Protein AF-A0A8J5FBE8-F1 (afdb_monomer_lite)

Foldseek 3Di:
DVVVLVVQVVVLCVVPPPDDPVVNVVSVVCSVVPDDQPAEAEEAEDAEAPPFRDDDCVNVCLLVVQVVSVVVRHQYEYEYAPDPSGPCVQWAPKDWDPDWDWDDDDNDIWTWIWIWTAHNNHIYIYTATPPPVRDD

pLDDT: mean 86.23, std 15.14, range [31.89, 98.44]

InterPro domains:
  IPR013534 Starch synthase, catalytic domain [PF08323] (41-131)

Sequence (136 aa):
MAWKKDSRIRDAYLACESKGEHERLTTFLKLTYTSTRLGLNIIHIATEMAPVAKVGGLGDVITGLGKALQRKGHLVEIVLPKYDCIQYDLITDLKALDVVVESYFDGQLFRNKIWVGTIEGLPVYFIEPHHPAKFF

Organism: Zingiber officinale (NCBI:txid94328)

Radius of gyration: 20.14 Å; chains: 1; bounding box: 46×47×49 Å

Structure (mmCIF, N/CA/C/O backbone):
data_AF-A0A8J5FBE8-F1
#
_entry.id   AF-A0A8J5FBE8-F1
#
loop_
_atom_site.group_PDB
_atom_site.id
_atom_site.type_symbol
_atom_site.label_atom_id
_atom_site.label_alt_id
_atom_site.label_comp_id
_atom_site.labe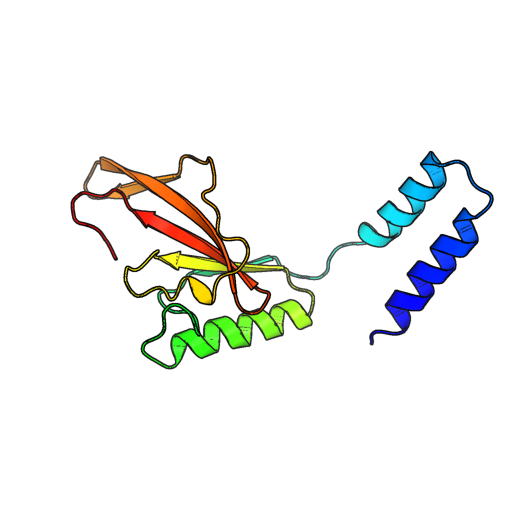l_asym_id
_atom_site.label_entity_id
_atom_site.label_seq_id
_atom_site.pdbx_PDB_ins_code
_atom_site.Cartn_x
_atom_site.Cartn_y
_atom_site.Cartn_z
_atom_site.occupancy
_atom_site.B_iso_or_equiv
_atom_site.auth_seq_id
_atom_site.auth_comp_id
_atom_site.auth_asym_id
_atom_site.auth_atom_id
_atom_site.pdbx_PDB_model_num
ATOM 1 N N . MET A 1 1 ? -13.074 -2.330 25.485 1.00 44.69 1 MET A N 1
ATOM 2 C CA . MET A 1 1 ? -12.410 -1.011 25.649 1.00 44.69 1 MET A CA 1
ATOM 3 C C . MET A 1 1 ? -12.978 0.082 24.719 1.00 44.69 1 MET A C 1
ATOM 5 O O . MET A 1 1 ? -12.280 1.046 24.441 1.00 44.69 1 MET A O 1
ATOM 9 N N . ALA A 1 2 ? -14.249 0.007 24.295 1.00 35.28 2 ALA A N 1
ATOM 10 C CA . ALA A 1 2 ? -14.917 1.082 23.540 1.00 35.28 2 ALA A CA 1
ATOM 11 C C . ALA A 1 2 ? -15.580 2.129 24.465 1.00 35.28 2 ALA A C 1
ATOM 13 O O . ALA A 1 2 ? -15.511 3.327 24.211 1.00 35.28 2 ALA A O 1
ATOM 14 N N . TRP A 1 3 ? -16.081 1.696 25.628 1.00 31.89 3 TRP A N 1
ATOM 15 C CA . TRP A 1 3 ? -16.879 2.533 26.536 1.00 31.89 3 TRP A CA 1
ATOM 16 C C . TRP A 1 3 ? -16.144 3.732 27.155 1.00 31.89 3 TRP A C 1
ATOM 18 O O . TRP A 1 3 ? -16.763 4.746 27.453 1.00 31.89 3 TRP A O 1
ATOM 28 N N . LYS A 1 4 ? -14.813 3.670 27.305 1.00 47.22 4 LYS A N 1
ATOM 29 C CA . LYS A 1 4 ? -14.014 4.813 27.794 1.00 47.22 4 LYS A CA 1
ATOM 30 C C . LYS A 1 4 ? -13.834 5.918 26.748 1.00 47.22 4 LYS A C 1
ATOM 32 O O . LYS A 1 4 ? -13.385 7.006 27.099 1.00 47.22 4 LYS A O 1
ATOM 37 N N . LYS A 1 5 ? -14.046 5.638 25.457 1.00 50.81 5 LYS A N 1
ATOM 38 C CA . LYS A 1 5 ? -13.937 6.644 24.386 1.00 50.81 5 LYS A CA 1
ATOM 39 C C . LYS A 1 5 ? -15.264 7.395 24.237 1.00 50.81 5 LYS A C 1
ATOM 41 O O . LYS A 1 5 ? -15.238 8.617 24.144 1.00 50.81 5 LYS A O 1
ATOM 46 N N . ASP A 1 6 ? -16.382 6.681 24.363 1.00 57.09 6 ASP A N 1
ATOM 47 C CA . ASP A 1 6 ? -17.731 7.255 24.288 1.00 57.09 6 ASP A CA 1
ATOM 48 C C . ASP A 1 6 ? -18.048 8.196 25.456 1.00 57.09 6 ASP A C 1
ATOM 50 O O . ASP A 1 6 ? -18.624 9.261 25.240 1.00 57.09 6 ASP A O 1
ATOM 54 N N . SER A 1 7 ? -17.605 7.875 26.680 1.00 62.66 7 SER A N 1
ATOM 55 C CA . SER A 1 7 ? -17.820 8.763 27.832 1.00 62.66 7 SER A CA 1
ATOM 56 C C . SER A 1 7 ? -17.140 10.122 27.642 1.00 62.66 7 SER A C 1
ATOM 58 O O . SER A 1 7 ? -17.757 11.152 27.863 1.00 62.66 7 SER A O 1
ATOM 60 N N . ARG A 1 8 ? -15.906 10.142 27.120 1.00 66.12 8 ARG A N 1
ATOM 61 C CA . ARG A 1 8 ? -15.134 11.377 26.896 1.00 66.12 8 ARG A CA 1
ATOM 62 C C . ARG A 1 8 ? -15.746 12.285 25.833 1.00 66.12 8 ARG A C 1
ATOM 64 O O . ARG A 1 8 ? -15.694 13.501 25.981 1.00 66.12 8 ARG A O 1
ATOM 71 N N . ILE A 1 9 ? -16.317 11.704 24.777 1.00 69.31 9 ILE A N 1
ATOM 72 C CA . ILE A 1 9 ? -17.019 12.463 23.732 1.00 69.31 9 ILE A CA 1
ATOM 73 C C . ILE A 1 9 ? -18.307 13.057 24.303 1.00 69.31 9 ILE A C 1
ATOM 75 O O . ILE A 1 9 ? -18.576 14.238 24.094 1.00 69.31 9 ILE A O 1
ATOM 79 N N . ARG A 1 10 ? -19.065 12.268 25.076 1.00 69.81 10 ARG A N 1
ATOM 80 C CA . ARG A 1 10 ? -20.278 12.738 25.752 1.00 69.81 10 ARG A CA 1
ATOM 81 C C . ARG A 1 10 ? -19.979 13.864 26.740 1.00 69.81 10 ARG A C 1
ATOM 83 O O . ARG A 1 10 ? -20.652 14.886 26.717 1.00 69.81 10 ARG A O 1
ATOM 90 N N . ASP A 1 11 ? -18.953 13.702 27.566 1.00 73.19 11 ASP A N 1
ATOM 91 C CA . ASP A 1 11 ? -18.583 14.678 28.592 1.00 73.19 11 ASP A CA 1
ATOM 92 C C . ASP A 1 11 ? -18.071 15.986 27.964 1.00 73.19 11 ASP A C 1
ATOM 94 O O . ASP A 1 11 ? -18.406 17.069 28.435 1.00 73.19 11 ASP A O 1
ATOM 98 N N . ALA A 1 12 ? -17.327 15.909 26.854 1.00 72.00 12 ALA A N 1
ATOM 99 C CA . ALA A 1 12 ? -16.920 17.087 26.088 1.00 72.00 12 ALA A CA 1
ATOM 100 C C . ALA A 1 12 ? -18.097 17.789 25.401 1.00 72.00 12 ALA A C 1
ATOM 102 O O . ALA A 1 12 ? -18.141 19.015 25.386 1.00 72.00 12 ALA A O 1
ATOM 103 N N . TYR A 1 13 ? -19.055 17.030 24.859 1.00 71.81 13 TYR A N 1
ATOM 104 C CA . TYR A 1 13 ? -20.277 17.588 24.281 1.00 71.81 13 TYR A CA 1
ATOM 105 C C . TYR A 1 13 ? -21.080 18.359 25.339 1.00 71.81 13 TYR A C 1
ATOM 107 O O . TYR A 1 13 ? -21.397 19.530 25.129 1.00 71.81 13 TYR A O 1
ATOM 115 N N . LEU A 1 14 ? -21.304 17.746 26.509 1.00 77.06 14 LEU A N 1
ATOM 116 C CA . LEU A 1 14 ? -22.003 18.365 27.641 1.00 77.06 14 LEU A CA 1
ATOM 117 C C . LEU A 1 14 ? -21.261 19.605 28.173 1.00 77.06 14 LEU A C 1
ATOM 119 O O . LEU A 1 14 ? -21.880 20.629 28.443 1.00 77.06 14 LEU A O 1
ATOM 123 N N . ALA A 1 15 ? -19.928 19.564 28.261 1.00 73.38 15 ALA A N 1
ATOM 124 C CA . ALA A 1 15 ? -19.111 20.698 28.711 1.00 73.38 15 ALA A CA 1
ATOM 125 C C . ALA A 1 15 ? -19.081 21.883 27.724 1.00 73.38 15 ALA A C 1
ATOM 127 O O . ALA A 1 15 ? -18.645 22.984 28.079 1.00 73.38 15 ALA A O 1
ATOM 128 N N . CYS A 1 16 ? -19.517 21.657 26.485 1.00 69.00 16 CYS A N 1
ATOM 129 C CA . CYS A 1 16 ? -19.518 22.634 25.407 1.00 69.00 16 CYS A CA 1
ATOM 130 C C . CYS A 1 16 ? -20.914 23.146 25.044 1.00 69.00 16 CYS A C 1
ATOM 132 O O . CYS A 1 16 ? -20.997 24.004 24.170 1.00 69.00 16 CYS A O 1
ATOM 134 N N . GLU A 1 17 ? -21.999 22.669 25.662 1.00 70.25 17 GLU A N 1
ATOM 135 C CA . GLU A 1 17 ? -23.366 23.102 25.319 1.00 70.25 17 GLU A CA 1
ATOM 136 C C . GLU A 1 17 ? -23.617 24.602 25.524 1.00 70.25 17 GLU A C 1
ATOM 138 O O . GLU A 1 17 ? -24.354 25.197 24.744 1.00 70.25 17 GLU A O 1
ATOM 143 N N . SER A 1 18 ? -22.958 25.234 26.499 1.00 68.44 18 SER A N 1
ATOM 144 C CA . SER A 1 18 ? -23.138 26.654 26.837 1.00 68.44 18 SER A CA 1
ATOM 145 C C . SER A 1 18 ? -22.009 27.579 26.359 1.00 68.44 18 SER A C 1
ATOM 147 O O . SER A 1 18 ? -21.975 28.750 26.736 1.00 68.44 18 SER A O 1
ATOM 149 N N . LYS A 1 19 ? -21.067 27.074 25.549 1.00 71.69 19 LYS A N 1
ATOM 150 C CA . LYS A 1 19 ? -19.840 27.791 25.157 1.00 71.69 19 LYS A CA 1
ATOM 151 C C . LYS A 1 19 ? -19.869 28.281 23.710 1.00 71.69 19 LYS A C 1
ATOM 153 O O . LYS A 1 19 ? -20.490 27.659 22.849 1.00 71.69 19 LYS A O 1
ATOM 158 N N . GLY A 1 20 ? -19.150 29.373 23.435 1.00 76.06 20 GLY A N 1
ATOM 159 C CA . GLY A 1 20 ? -19.001 29.930 22.085 1.00 76.06 20 GLY A CA 1
ATOM 160 C C . GLY A 1 20 ? -18.315 28.956 21.120 1.00 76.06 20 GLY A C 1
ATOM 161 O O . GLY A 1 20 ? -17.491 28.139 21.533 1.00 76.06 20 GLY A O 1
ATOM 162 N N . GLU A 1 21 ? -18.638 29.034 19.826 1.00 73.81 21 GLU A N 1
ATOM 163 C CA . GLU A 1 21 ? -18.239 28.053 18.796 1.00 73.81 21 GLU A CA 1
ATOM 164 C C . GLU A 1 21 ? -16.738 27.716 18.796 1.00 73.81 21 GLU A C 1
ATOM 166 O O . GLU A 1 21 ? -16.357 26.548 18.698 1.00 73.81 21 GLU A O 1
ATOM 171 N N . HIS A 1 22 ? -15.882 28.722 18.989 1.00 72.75 22 HIS A N 1
ATOM 172 C CA . HIS A 1 22 ? -14.429 28.553 19.029 1.00 72.75 22 HIS A CA 1
ATOM 173 C C . HIS A 1 22 ? -13.952 27.675 20.205 1.00 72.75 22 HIS A C 1
ATOM 175 O O . HIS A 1 22 ? -13.045 26.850 20.057 1.00 72.75 22 HIS A O 1
ATOM 181 N N . GLU A 1 23 ? -14.594 27.778 21.371 1.00 71.69 23 GLU A N 1
ATOM 182 C CA . GLU A 1 23 ? -14.289 26.940 22.537 1.00 71.69 23 GLU A CA 1
ATOM 183 C C . GLU A 1 23 ? -14.810 25.510 22.373 1.00 71.69 23 GLU A C 1
ATOM 185 O O . GLU A 1 23 ? -14.156 24.562 22.826 1.00 71.69 23 GLU A O 1
ATOM 190 N N . ARG A 1 24 ? -15.950 25.337 21.684 1.00 74.12 24 ARG A N 1
ATOM 191 C CA . ARG A 1 24 ? -16.478 24.010 21.328 1.00 74.12 24 ARG A CA 1
ATOM 192 C C . ARG A 1 24 ? -15.476 23.285 20.434 1.00 74.12 24 ARG A C 1
ATOM 194 O O . ARG A 1 24 ? -15.013 22.199 20.784 1.00 74.12 24 ARG A O 1
ATOM 201 N N . LEU A 1 25 ? -15.048 23.930 19.345 1.00 69.62 25 LEU A N 1
ATOM 202 C CA . LEU A 1 25 ? -14.053 23.382 18.418 1.00 69.62 25 LEU A CA 1
ATOM 203 C C . LEU A 1 25 ? -12.731 23.063 19.117 1.00 69.62 25 LEU A C 1
ATOM 205 O O . LEU A 1 25 ? -12.194 21.974 18.938 1.00 69.62 25 LEU A O 1
ATOM 209 N N . THR A 1 26 ? -12.238 23.956 19.974 1.00 70.31 26 THR A N 1
ATOM 210 C CA . THR A 1 26 ? -10.983 23.730 20.703 1.00 70.31 26 THR A CA 1
ATOM 211 C C . THR A 1 26 ? -11.072 22.518 21.637 1.00 70.31 26 THR A C 1
ATOM 213 O O . THR A 1 26 ? -10.113 21.758 21.760 1.00 70.31 26 THR A O 1
ATOM 216 N N . THR A 1 27 ? -12.220 22.293 22.279 1.00 73.75 27 THR A N 1
ATOM 217 C CA . THR A 1 27 ? -12.450 21.145 23.177 1.00 73.75 27 THR A CA 1
ATOM 218 C C . THR A 1 27 ? -12.496 19.820 22.416 1.00 73.75 27 THR A C 1
ATOM 220 O O . THR A 1 27 ? -11.824 18.861 22.802 1.00 73.75 27 THR A O 1
ATOM 223 N N . PHE A 1 28 ? -13.220 19.769 21.296 1.00 73.06 28 PHE A N 1
ATOM 224 C CA . PHE A 1 28 ? -13.259 18.583 20.438 1.00 73.06 28 PHE A CA 1
ATOM 225 C C . PHE A 1 28 ? -11.905 18.310 19.779 1.00 73.06 28 PHE A C 1
ATOM 227 O O . PHE A 1 28 ? -11.450 17.166 19.758 1.00 73.06 28 PHE A O 1
ATOM 234 N N . LEU A 1 29 ? -11.201 19.352 19.332 1.00 69.00 29 LEU A N 1
ATOM 235 C CA . LEU A 1 29 ? -9.836 19.217 18.836 1.00 69.00 29 LEU A CA 1
ATOM 236 C C . LEU A 1 29 ? -8.928 18.655 19.924 1.00 69.00 29 LEU A C 1
ATOM 238 O O . LEU A 1 29 ? -8.241 17.673 19.669 1.00 69.00 29 LEU A O 1
ATOM 242 N N . LYS A 1 30 ? -9.000 19.160 21.161 1.00 70.69 30 LYS A N 1
ATOM 243 C CA . LYS A 1 30 ? -8.263 18.595 22.298 1.00 70.69 30 LYS A CA 1
ATOM 244 C C . LYS A 1 30 ? -8.595 17.129 22.551 1.00 70.69 30 LYS A C 1
ATOM 246 O O . LYS A 1 30 ? -7.667 16.415 22.889 1.00 70.69 30 LYS A O 1
ATOM 251 N N . LEU A 1 31 ? -9.821 16.638 22.347 1.00 69.00 31 LEU A N 1
ATOM 252 C CA . LEU A 1 31 ? -10.120 15.194 22.424 1.00 69.00 31 LEU A CA 1
ATOM 253 C C . LEU A 1 31 ? -9.410 14.371 21.342 1.00 69.00 31 LEU A C 1
ATOM 255 O O . LEU A 1 31 ? -9.023 13.230 21.587 1.00 69.00 31 LEU A O 1
ATOM 259 N N . THR A 1 32 ? -9.243 14.938 20.147 1.00 64.38 32 THR A N 1
ATOM 260 C CA . THR A 1 32 ? -8.489 14.299 19.056 1.00 64.38 32 THR A CA 1
ATOM 261 C C . THR A 1 32 ? -6.970 14.461 19.205 1.00 64.38 32 THR A C 1
ATOM 263 O O . THR A 1 32 ? -6.219 13.622 18.710 1.00 64.38 32 THR A O 1
ATOM 266 N N . TYR A 1 33 ? -6.525 15.498 19.928 1.00 58.19 33 TYR A N 1
ATOM 267 C CA . TYR A 1 33 ? -5.124 15.893 20.120 1.00 58.19 33 TYR A CA 1
ATOM 268 C C . TYR A 1 33 ? -4.537 15.551 21.500 1.00 58.19 33 TYR A C 1
ATOM 270 O O . TYR A 1 33 ? -3.345 15.780 21.713 1.00 58.19 33 TYR A O 1
ATOM 278 N N . THR A 1 34 ? -5.315 15.042 22.467 1.00 52.25 34 THR A N 1
ATOM 279 C CA . THR A 1 34 ? -4.797 14.831 23.828 1.00 52.25 34 THR A CA 1
ATOM 280 C C . THR A 1 34 ? -3.790 13.688 23.862 1.00 52.25 34 THR A C 1
ATOM 282 O O . THR A 1 34 ? -4.155 12.517 23.810 1.00 52.25 34 THR A O 1
ATOM 285 N N . SER A 1 35 ? -2.539 14.107 24.075 1.00 53.00 35 SER A N 1
ATOM 286 C CA . SER A 1 35 ? -1.418 13.391 24.685 1.00 53.00 35 SER A CA 1
ATOM 287 C C . SER A 1 35 ? -0.820 12.259 23.847 1.00 53.00 35 SER A C 1
ATOM 289 O O . SER A 1 35 ? -1.413 11.198 23.699 1.00 53.00 35 SER A O 1
ATOM 291 N N . THR A 1 36 ? 0.373 12.534 23.297 1.00 55.09 36 THR A N 1
ATOM 292 C CA . THR A 1 36 ? 1.384 11.582 22.796 1.00 55.09 36 THR A CA 1
ATOM 293 C C . THR A 1 36 ? 0.819 10.233 22.356 1.00 55.09 36 THR A C 1
ATOM 295 O O . THR A 1 36 ? 0.632 9.331 23.175 1.00 55.09 36 THR A O 1
ATOM 298 N N . ARG A 1 37 ? 0.578 10.062 21.050 1.00 56.81 37 ARG A N 1
ATOM 299 C CA . ARG A 1 37 ? 0.316 8.731 20.496 1.00 56.81 37 ARG A CA 1
ATOM 300 C C . ARG A 1 37 ? 1.506 7.834 20.868 1.00 56.81 37 ARG A C 1
ATOM 302 O O . ARG A 1 37 ? 2.553 7.927 20.249 1.00 56.81 37 ARG A O 1
ATOM 309 N N . LEU A 1 38 ? 1.341 6.950 21.854 1.00 67.69 38 LEU A N 1
ATOM 310 C CA . LEU A 1 38 ? 2.305 5.887 22.195 1.00 67.69 38 LEU A CA 1
ATOM 311 C C . LEU A 1 38 ? 2.415 4.826 21.077 1.00 67.69 38 LEU A C 1
ATOM 313 O O . LEU A 1 38 ? 3.075 3.802 21.238 1.00 67.69 38 LEU A O 1
ATOM 317 N N . GLY A 1 39 ? 1.734 5.044 19.950 1.00 77.12 39 GLY A N 1
ATOM 318 C CA . GLY A 1 39 ? 1.795 4.210 18.768 1.00 77.12 39 GLY A CA 1
ATOM 319 C C . GLY A 1 39 ? 2.942 4.630 17.855 1.00 77.12 39 GLY A C 1
ATOM 320 O O . GLY A 1 39 ? 2.990 5.767 17.397 1.00 77.12 39 GLY A O 1
ATOM 321 N N . LEU A 1 40 ? 3.830 3.682 17.562 1.00 93.94 40 LEU A N 1
ATOM 322 C CA . LEU A 1 40 ? 4.802 3.776 16.472 1.00 93.94 40 LEU A CA 1
ATOM 323 C C . LEU A 1 40 ? 4.130 4.074 15.119 1.00 93.94 40 LEU A C 1
ATOM 325 O O . LEU A 1 40 ? 2.983 3.675 14.896 1.00 93.94 40 LEU A O 1
ATOM 329 N N . ASN A 1 41 ? 4.884 4.722 14.226 1.00 95.06 41 ASN A N 1
ATOM 330 C CA . ASN A 1 41 ? 4.598 4.727 12.794 1.00 95.06 41 ASN A CA 1
ATOM 331 C C . ASN A 1 41 ? 5.366 3.576 12.132 1.00 95.06 41 ASN A C 1
ATOM 333 O O . ASN A 1 41 ? 6.588 3.503 12.265 1.00 95.06 41 ASN A O 1
ATOM 337 N N . ILE A 1 42 ? 4.650 2.664 11.482 1.00 96.88 42 ILE A N 1
ATOM 338 C CA . ILE A 1 42 ? 5.186 1.421 10.928 1.00 96.88 42 ILE A CA 1
ATOM 339 C C . ILE A 1 42 ? 4.837 1.367 9.445 1.00 96.88 42 ILE A C 1
ATOM 341 O O . ILE A 1 42 ? 3.664 1.353 9.082 1.00 96.88 42 ILE A O 1
ATOM 345 N N . ILE A 1 43 ? 5.859 1.284 8.597 1.00 98.06 43 ILE A N 1
ATOM 346 C CA . ILE A 1 43 ? 5.689 1.155 7.150 1.00 98.06 43 ILE A CA 1
ATOM 347 C C . ILE A 1 43 ? 6.142 -0.240 6.735 1.00 98.06 43 ILE A C 1
ATOM 349 O O . ILE A 1 43 ? 7.307 -0.602 6.902 1.00 98.06 43 ILE A O 1
ATOM 353 N N . HIS A 1 44 ? 5.218 -1.028 6.196 1.00 98.06 44 HIS A N 1
ATOM 354 C CA . HIS A 1 44 ? 5.529 -2.307 5.573 1.00 98.06 44 HIS A CA 1
ATOM 355 C C . HIS A 1 44 ? 5.782 -2.098 4.084 1.00 98.06 44 HIS A C 1
ATOM 357 O O . HIS A 1 44 ? 4.895 -1.661 3.363 1.00 98.06 44 HIS A O 1
ATOM 363 N N . ILE A 1 45 ? 6.974 -2.447 3.613 1.00 97.88 45 ILE A N 1
ATOM 364 C CA . ILE A 1 45 ? 7.280 -2.512 2.183 1.00 97.88 45 ILE A CA 1
ATOM 365 C C . ILE A 1 45 ? 7.285 -3.989 1.808 1.00 97.88 45 ILE A C 1
ATOM 367 O O . ILE A 1 45 ? 8.039 -4.765 2.396 1.00 97.88 45 ILE A O 1
ATOM 371 N N . ALA A 1 46 ? 6.413 -4.388 0.888 1.00 97.00 46 ALA A N 1
ATOM 372 C CA . ALA A 1 46 ? 6.211 -5.793 0.557 1.00 97.00 46 ALA A CA 1
ATOM 373 C C . ALA A 1 46 ? 5.956 -5.999 -0.937 1.00 97.00 46 ALA A C 1
ATOM 375 O O . ALA A 1 46 ? 5.644 -5.069 -1.675 1.00 97.00 46 ALA A O 1
ATOM 376 N N . THR A 1 47 ? 6.078 -7.248 -1.377 1.00 95.62 47 THR A N 1
ATOM 377 C CA . THR A 1 47 ? 5.743 -7.673 -2.741 1.00 95.62 47 THR A CA 1
ATOM 378 C C . THR A 1 47 ? 4.340 -8.265 -2.846 1.00 95.62 47 THR A C 1
ATOM 380 O O . THR A 1 47 ? 3.868 -8.465 -3.956 1.00 95.62 47 THR A O 1
ATOM 383 N N . GLU A 1 48 ? 3.673 -8.553 -1.725 1.00 96.19 48 GLU A N 1
ATOM 384 C CA . GLU A 1 48 ? 2.343 -9.166 -1.684 1.00 96.19 48 GLU A CA 1
ATOM 385 C C . GLU A 1 48 ? 1.486 -8.559 -0.568 1.00 96.19 48 GLU A C 1
ATOM 387 O O . GLU A 1 48 ? 1.981 -8.240 0.514 1.00 96.19 48 GLU A O 1
ATOM 392 N N . MET A 1 49 ? 0.178 -8.478 -0.804 1.00 97.12 49 MET A N 1
ATOM 393 C CA . MET A 1 49 ? -0.842 -8.150 0.187 1.00 97.12 49 MET A CA 1
ATOM 394 C C . MET A 1 49 ? -2.168 -8.814 -0.180 1.00 97.12 49 MET A C 1
ATOM 396 O O . MET A 1 49 ? -2.662 -8.678 -1.299 1.00 97.12 49 MET A O 1
ATOM 400 N N . ALA A 1 50 ? -2.782 -9.501 0.780 1.00 96.88 50 ALA A N 1
ATOM 401 C CA . ALA A 1 50 ? -4.109 -10.069 0.597 1.00 96.88 50 ALA A CA 1
ATOM 402 C C . ALA A 1 50 ? -5.203 -8.999 0.802 1.00 96.88 50 ALA A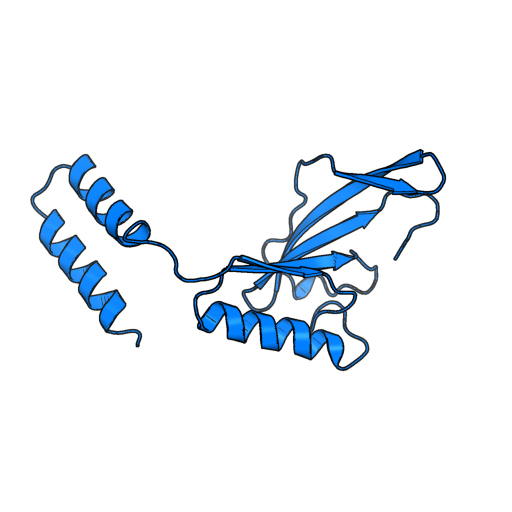 C 1
ATOM 404 O O . ALA A 1 50 ? -5.085 -8.183 1.719 1.00 96.88 50 ALA A O 1
ATOM 405 N N . PRO A 1 51 ? -6.297 -9.018 0.027 1.00 95.00 51 PRO A N 1
ATOM 406 C CA . PRO A 1 51 ? -6.578 -9.945 -1.074 1.00 95.00 51 PRO A CA 1
ATOM 407 C C . PRO A 1 51 ? -6.044 -9.480 -2.444 1.00 95.00 51 PRO A C 1
ATOM 409 O O . PRO A 1 51 ? -6.146 -10.226 -3.412 1.00 95.00 51 PRO A O 1
ATOM 412 N N . VAL A 1 52 ? -5.499 -8.264 -2.543 1.00 95.50 52 VAL A N 1
ATOM 413 C CA . VAL A 1 52 ? -5.327 -7.561 -3.826 1.00 95.50 52 VAL A CA 1
ATOM 414 C C . VAL A 1 52 ? -4.208 -8.082 -4.723 1.00 95.50 52 VAL A C 1
ATOM 416 O O . VAL A 1 52 ? -4.368 -8.056 -5.936 1.00 95.50 52 VAL A O 1
ATOM 419 N N . ALA A 1 53 ? -3.093 -8.534 -4.152 1.00 93.75 53 ALA A N 1
ATOM 420 C CA . ALA A 1 53 ? -1.900 -8.982 -4.865 1.00 93.75 53 ALA A CA 1
ATOM 421 C C . ALA A 1 53 ? -1.248 -10.095 -4.042 1.00 93.75 53 ALA A C 1
ATOM 423 O O . ALA A 1 53 ? -0.413 -9.846 -3.173 1.00 93.75 53 ALA A O 1
ATOM 424 N N . LYS A 1 54 ? -1.705 -11.329 -4.251 1.00 91.75 54 LYS A N 1
ATOM 425 C CA . LYS A 1 54 ? -1.374 -12.475 -3.402 1.00 91.75 54 LYS A CA 1
ATOM 426 C C . LYS A 1 54 ? -1.040 -13.692 -4.251 1.00 91.75 54 LYS A C 1
ATOM 428 O O . LYS A 1 54 ? -1.830 -14.078 -5.108 1.00 91.75 54 LYS A O 1
ATOM 433 N N . VAL A 1 55 ? 0.078 -14.337 -3.932 1.00 90.75 55 VAL A N 1
ATOM 434 C CA . VAL A 1 55 ? 0.483 -15.629 -4.505 1.00 90.75 55 VAL A CA 1
ATOM 435 C C . VAL A 1 55 ? 0.643 -16.677 -3.403 1.00 90.75 55 VAL A C 1
ATOM 437 O O . VAL A 1 55 ? 0.242 -17.825 -3.579 1.00 90.75 55 VAL A O 1
ATOM 440 N N . GLY A 1 56 ? 1.172 -16.284 -2.241 1.00 90.38 56 GLY A N 1
ATOM 441 C CA . GLY A 1 56 ? 1.440 -17.179 -1.117 1.00 90.38 56 GLY A CA 1
ATOM 442 C C . GLY A 1 56 ? 1.015 -16.605 0.233 1.00 90.38 56 GLY A C 1
ATOM 443 O O . GLY A 1 56 ? 0.164 -15.721 0.333 1.00 90.38 56 GLY A O 1
ATOM 444 N N . GLY A 1 57 ? 1.600 -17.130 1.312 1.00 95.88 57 GLY A N 1
ATOM 445 C CA . GLY A 1 57 ? 1.252 -16.742 2.685 1.00 95.88 57 GLY A CA 1
ATOM 446 C C . GLY A 1 57 ? 1.679 -15.322 3.077 1.00 95.88 57 GLY A C 1
ATOM 447 O O . GLY A 1 57 ? 1.111 -14.762 4.012 1.00 95.88 57 GLY A O 1
ATOM 448 N N . LEU A 1 58 ? 2.631 -14.711 2.357 1.00 96.50 58 LEU A N 1
ATOM 449 C CA . LEU A 1 58 ? 3.138 -13.371 2.672 1.00 96.50 58 LEU A CA 1
ATOM 450 C C . LEU A 1 58 ? 2.015 -12.328 2.678 1.00 96.50 58 LEU A C 1
ATOM 452 O O . LEU A 1 58 ? 1.913 -11.549 3.625 1.00 96.50 58 LEU A O 1
ATOM 456 N N . GLY A 1 59 ? 1.131 -12.361 1.677 1.00 96.50 59 GLY A N 1
ATOM 457 C CA . GLY A 1 59 ? 0.020 -11.416 1.597 1.00 96.50 59 GLY A CA 1
ATOM 458 C C . GLY A 1 59 ? -0.918 -11.468 2.810 1.00 96.50 59 GLY A C 1
ATOM 459 O O . GLY A 1 59 ? -1.390 -10.422 3.254 1.00 96.50 59 GLY A O 1
ATOM 460 N N . ASP A 1 60 ? -1.144 -12.653 3.391 1.00 97.75 60 ASP A N 1
ATOM 461 C CA . ASP A 1 60 ? -1.975 -12.787 4.600 1.00 97.75 60 ASP A CA 1
ATOM 462 C C . ASP A 1 60 ? -1.261 -12.227 5.826 1.00 97.75 60 ASP A C 1
ATOM 464 O O . ASP A 1 60 ? -1.893 -11.617 6.689 1.00 97.75 60 ASP A O 1
ATOM 468 N N . VAL A 1 61 ? 0.060 -12.417 5.901 1.00 97.75 61 VAL A N 1
ATOM 469 C CA . VAL A 1 61 ? 0.883 -11.894 6.994 1.00 97.75 61 VAL A CA 1
ATOM 470 C C . VAL A 1 61 ? 0.864 -10.371 6.987 1.00 97.75 61 VAL A C 1
ATOM 472 O O . VAL A 1 61 ? 0.615 -9.787 8.037 1.00 97.75 61 VAL A O 1
ATOM 475 N N . ILE A 1 62 ? 1.063 -9.725 5.833 1.00 98.12 62 ILE A N 1
ATOM 476 C CA . ILE A 1 62 ? 1.059 -8.257 5.726 1.00 98.12 62 ILE A CA 1
ATOM 477 C C . ILE A 1 62 ? -0.281 -7.679 6.191 1.00 98.12 62 ILE A C 1
ATOM 479 O O . ILE A 1 62 ? -0.318 -6.817 7.073 1.00 98.12 62 ILE A O 1
ATOM 483 N N . THR A 1 63 ? -1.389 -8.209 5.677 1.00 97.69 63 THR A N 1
ATOM 484 C CA . THR A 1 63 ? -2.730 -7.740 6.043 1.00 97.69 63 THR A CA 1
ATOM 485 C C . THR A 1 63 ? -3.061 -8.054 7.505 1.00 97.69 63 THR A C 1
ATOM 487 O O . THR A 1 63 ? -3.539 -7.193 8.249 1.00 97.69 63 THR A O 1
ATOM 490 N N . GLY A 1 64 ? -2.779 -9.275 7.964 1.00 98.06 64 GLY A N 1
ATOM 491 C CA . GLY A 1 64 ? -3.066 -9.718 9.327 1.00 98.06 64 GLY A CA 1
ATOM 492 C C . GLY A 1 64 ? -2.262 -8.961 10.385 1.00 98.06 64 GLY A C 1
ATOM 493 O O . GLY A 1 64 ? -2.835 -8.471 11.366 1.00 98.06 64 GLY A O 1
ATOM 494 N N . LEU A 1 65 ? -0.950 -8.827 10.171 1.00 98.06 65 LEU A N 1
ATOM 495 C CA . LEU A 1 65 ? -0.046 -8.092 11.053 1.00 98.06 65 LEU A CA 1
ATOM 496 C C . LEU A 1 65 ? -0.393 -6.605 11.072 1.00 98.06 65 LEU A C 1
ATOM 498 O O . LEU A 1 65 ? -0.518 -6.034 12.157 1.00 98.06 65 LEU A O 1
ATOM 502 N N . GLY A 1 66 ? -0.633 -5.997 9.906 1.00 97.69 66 GLY A N 1
ATOM 503 C CA . GLY A 1 66 ? -0.995 -4.586 9.819 1.00 97.69 66 GLY A CA 1
ATOM 504 C C . GLY A 1 66 ? -2.265 -4.273 10.609 1.00 97.69 66 GLY A C 1
ATOM 505 O O . GLY A 1 66 ? -2.269 -3.385 11.465 1.00 97.69 66 GLY A O 1
ATOM 506 N N . LYS A 1 67 ? -3.317 -5.087 10.445 1.00 97.75 67 LYS A N 1
ATOM 507 C CA . LYS A 1 67 ? -4.558 -4.954 11.230 1.00 97.75 67 LYS A CA 1
ATOM 508 C C . LYS A 1 67 ? -4.312 -5.156 12.727 1.00 97.75 67 LYS A C 1
ATOM 510 O O . LYS A 1 67 ? -4.915 -4.472 13.554 1.00 97.75 67 LYS A O 1
ATOM 515 N N . ALA A 1 68 ? -3.450 -6.099 13.112 1.00 97.88 68 ALA A N 1
ATOM 516 C CA . ALA A 1 68 ? -3.128 -6.343 14.518 1.00 97.88 68 ALA A CA 1
ATOM 517 C C . ALA A 1 68 ? -2.394 -5.157 15.166 1.00 97.88 68 ALA A C 1
ATOM 519 O O . ALA A 1 68 ? -2.722 -4.782 16.295 1.00 97.88 68 ALA A O 1
ATOM 520 N N . LEU A 1 69 ? -1.450 -4.544 14.451 1.00 96.31 69 LEU A N 1
ATOM 521 C CA . LEU A 1 69 ? -0.712 -3.362 14.892 1.00 96.31 69 LEU A CA 1
ATOM 522 C C . LEU A 1 69 ? -1.619 -2.124 14.966 1.00 96.31 69 LEU A C 1
ATOM 524 O O . LEU A 1 69 ? -1.605 -1.415 15.975 1.00 96.31 69 LEU A O 1
ATOM 528 N N . GLN A 1 70 ? -2.490 -1.918 13.977 1.00 93.94 70 GLN A N 1
ATOM 529 C CA . GLN A 1 70 ? -3.476 -0.835 13.994 1.00 93.94 70 GLN A CA 1
ATOM 530 C C . GLN A 1 70 ? -4.430 -0.961 15.196 1.00 93.94 70 GLN A C 1
ATOM 532 O O . GLN A 1 70 ? -4.672 0.012 15.910 1.00 93.94 70 GLN A O 1
ATOM 537 N N . ARG A 1 71 ? -4.900 -2.181 15.511 1.00 93.06 71 ARG A N 1
ATOM 538 C CA . ARG A 1 71 ? -5.709 -2.453 16.720 1.00 93.06 71 ARG A CA 1
ATOM 539 C C . ARG A 1 71 ? -4.968 -2.169 18.029 1.00 93.06 71 ARG A C 1
ATOM 541 O O . ARG A 1 71 ? -5.613 -1.850 19.025 1.00 93.06 71 ARG A O 1
ATOM 548 N N . LYS A 1 72 ? -3.636 -2.274 18.040 1.00 92.94 72 LYS A N 1
ATOM 549 C CA . LYS A 1 72 ? -2.784 -1.888 19.178 1.00 92.94 72 LYS A CA 1
ATOM 550 C C . LYS A 1 72 ? -2.538 -0.375 19.263 1.00 92.94 72 LYS A C 1
ATOM 552 O O . LYS A 1 72 ? -1.928 0.075 20.227 1.00 92.94 72 LYS A O 1
ATOM 557 N N . GLY A 1 73 ? -3.055 0.409 18.315 1.00 89.06 73 GLY A N 1
ATOM 558 C CA . GLY A 1 73 ? -2.957 1.869 18.299 1.00 89.06 73 GLY A CA 1
ATOM 559 C C . GLY A 1 73 ? -1.763 2.416 17.518 1.00 89.06 73 GLY A C 1
ATOM 560 O O . GLY A 1 73 ? -1.471 3.605 17.636 1.00 89.06 73 GLY A O 1
ATOM 561 N N . HIS A 1 74 ? -1.075 1.579 16.736 1.00 93.00 74 HIS A N 1
ATOM 562 C CA . HIS A 1 74 ? -0.004 2.014 15.838 1.00 93.00 74 HIS A CA 1
ATOM 563 C C . HIS A 1 74 ? -0.573 2.616 14.551 1.00 93.00 74 HIS A C 1
ATOM 565 O O . HIS A 1 74 ? -1.640 2.209 14.084 1.00 93.00 74 HIS A O 1
ATOM 571 N N . LEU A 1 75 ? 0.153 3.572 13.971 1.00 93.12 75 LEU A N 1
ATOM 572 C CA . LEU A 1 75 ? -0.075 3.976 12.588 1.00 93.12 75 LEU A CA 1
ATOM 573 C C . LEU A 1 75 ? 0.649 2.966 11.700 1.00 93.12 75 LEU A C 1
ATOM 575 O O . LEU A 1 75 ? 1.833 2.713 11.910 1.00 93.12 75 LEU A O 1
ATOM 579 N N . VAL A 1 76 ? -0.079 2.358 10.769 1.00 96.69 76 VAL A N 1
ATOM 580 C CA . VAL A 1 76 ? 0.468 1.341 9.874 1.00 96.69 76 VAL A CA 1
ATOM 581 C C . VAL A 1 76 ? 0.131 1.717 8.449 1.00 96.69 76 VAL A C 1
ATOM 583 O O . VAL A 1 76 ? -1.038 1.939 8.141 1.00 96.69 76 VAL A O 1
ATOM 586 N N . GLU A 1 77 ? 1.15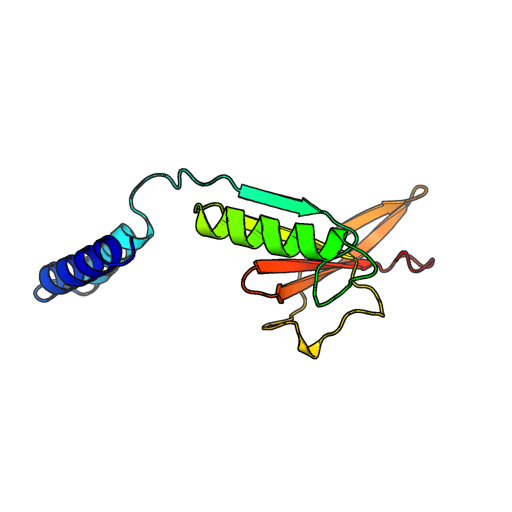0 1.753 7.606 1.00 97.69 77 GLU A N 1
ATOM 587 C CA . GLU A 1 77 ? 1.051 2.018 6.177 1.00 97.69 77 GLU A CA 1
ATOM 588 C C . GLU A 1 77 ? 1.747 0.896 5.408 1.00 97.69 77 GLU A C 1
ATOM 590 O O . GLU A 1 77 ? 2.676 0.259 5.911 1.00 97.69 77 GLU A O 1
ATOM 595 N N . ILE A 1 78 ? 1.278 0.624 4.194 1.00 98.44 78 ILE A N 1
ATOM 596 C CA . ILE A 1 78 ? 1.830 -0.433 3.348 1.00 98.44 78 ILE A CA 1
ATOM 597 C C . ILE A 1 78 ? 2.249 0.174 2.014 1.00 98.44 78 ILE A C 1
ATOM 599 O O . ILE A 1 78 ? 1.519 0.978 1.447 1.00 98.44 78 ILE A O 1
ATOM 603 N N . VAL A 1 79 ? 3.409 -0.223 1.503 1.00 98.12 79 VAL A N 1
ATOM 604 C CA . VAL A 1 79 ? 3.894 0.120 0.167 1.00 98.12 79 VAL A CA 1
ATOM 605 C C . VAL A 1 79 ? 3.993 -1.160 -0.652 1.00 98.12 79 VAL A C 1
ATOM 607 O O . VAL A 1 79 ? 4.659 -2.113 -0.241 1.00 98.12 79 VAL A O 1
ATOM 610 N N . LEU A 1 80 ? 3.339 -1.163 -1.810 1.00 97.25 80 LEU A N 1
ATOM 611 C CA . LEU A 1 80 ? 3.332 -2.260 -2.772 1.00 97.25 80 LEU A CA 1
ATOM 612 C C . LEU A 1 80 ? 3.710 -1.759 -4.167 1.00 97.25 80 LEU A C 1
ATOM 614 O O . LEU A 1 80 ? 3.434 -0.610 -4.514 1.00 97.25 80 LEU A O 1
ATOM 618 N N . PRO A 1 81 ? 4.267 -2.619 -5.022 1.00 96.69 81 PRO A N 1
ATOM 619 C CA . PRO A 1 81 ? 4.243 -2.385 -6.456 1.00 96.69 81 PRO A CA 1
ATOM 620 C C . PRO A 1 81 ? 2.815 -2.397 -7.008 1.00 96.69 81 PRO A C 1
ATOM 622 O O . PRO A 1 81 ? 1.966 -3.167 -6.550 1.00 96.69 81 PRO A O 1
ATOM 625 N N . LYS A 1 82 ? 2.544 -1.564 -8.016 1.00 95.25 82 LYS A N 1
ATOM 626 C CA . LYS A 1 82 ? 1.268 -1.570 -8.737 1.00 95.25 82 LYS A CA 1
ATOM 627 C C . LYS A 1 82 ? 1.265 -2.637 -9.839 1.00 95.25 82 LYS A C 1
ATOM 629 O O . LYS A 1 82 ? 1.315 -2.298 -11.016 1.00 95.25 82 LYS A O 1
ATOM 634 N N . TYR A 1 83 ? 1.223 -3.910 -9.453 1.00 93.75 83 TYR A N 1
ATOM 635 C CA . TYR A 1 83 ? 1.183 -5.018 -10.411 1.00 93.75 83 TYR A CA 1
ATOM 636 C C . TYR A 1 83 ? -0.076 -5.003 -11.285 1.00 93.75 83 TYR A C 1
ATOM 638 O O . TYR A 1 83 ? -1.156 -4.598 -10.848 1.00 93.75 83 TYR A O 1
ATOM 646 N N . ASP A 1 84 ? 0.041 -5.579 -12.480 1.00 90.19 84 ASP A N 1
ATOM 647 C CA . ASP A 1 84 ? -1.089 -5.792 -13.391 1.00 90.19 84 ASP A CA 1
ATOM 648 C C . ASP A 1 84 ? -2.149 -6.751 -12.819 1.00 90.19 84 ASP A C 1
ATOM 650 O O . ASP A 1 84 ? -3.317 -6.683 -13.192 1.00 90.19 84 ASP A O 1
ATOM 654 N N . CYS A 1 85 ? -1.768 -7.625 -11.880 1.00 90.38 85 CYS A N 1
ATOM 655 C CA . CYS A 1 85 ? -2.669 -8.592 -11.246 1.00 90.38 85 CYS A CA 1
ATOM 656 C C . CYS A 1 85 ? -3.501 -8.022 -10.084 1.00 90.38 85 CYS A C 1
ATOM 658 O O . CYS A 1 85 ? -4.245 -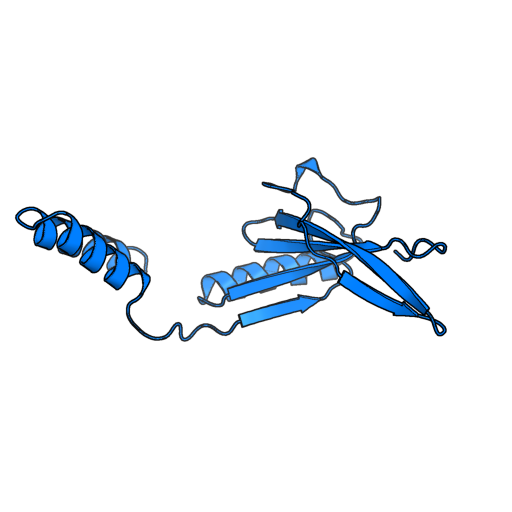8.775 -9.450 1.00 90.38 85 CYS A O 1
ATOM 660 N N . ILE A 1 86 ? -3.376 -6.724 -9.780 1.00 94.06 86 ILE A N 1
ATOM 661 C CA . ILE A 1 86 ? -4.118 -6.095 -8.687 1.00 94.06 86 ILE A CA 1
ATOM 662 C C . ILE A 1 86 ? -5.627 -6.184 -8.930 1.00 94.06 86 ILE A C 1
ATOM 664 O O . ILE A 1 86 ? -6.150 -5.746 -9.953 1.00 94.06 86 ILE A O 1
ATOM 668 N N . GLN A 1 87 ? -6.344 -6.689 -7.928 1.00 93.56 87 GLN A N 1
ATOM 669 C CA . GLN A 1 87 ? -7.806 -6.700 -7.911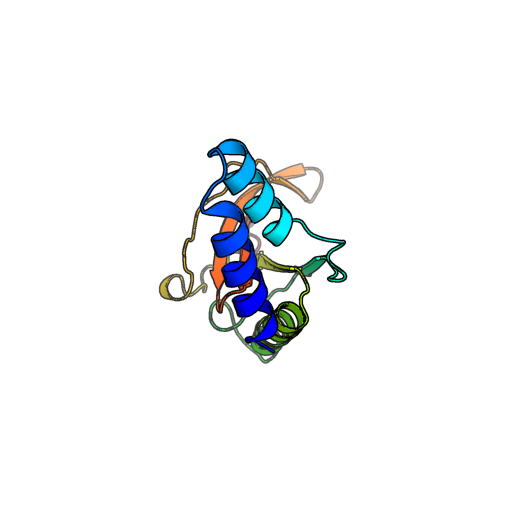 1.00 93.56 87 GLN A CA 1
ATOM 670 C C . GLN A 1 87 ? -8.344 -5.341 -7.440 1.00 93.56 87 GLN A C 1
ATOM 672 O O . GLN A 1 87 ? -8.561 -5.123 -6.247 1.00 93.56 87 GLN A O 1
ATOM 677 N N . TYR A 1 88 ? -8.543 -4.418 -8.383 1.00 94.19 88 TYR A N 1
ATOM 678 C CA . TYR A 1 88 ? -8.949 -3.033 -8.108 1.00 94.19 88 TYR A CA 1
ATOM 679 C C . TYR A 1 88 ? -10.289 -2.898 -7.374 1.00 94.19 88 TYR A C 1
ATOM 681 O O . TYR A 1 88 ? -10.429 -1.999 -6.551 1.00 94.19 88 TYR A O 1
ATOM 689 N N . ASP A 1 89 ? -11.233 -3.816 -7.597 1.00 96.19 89 ASP A N 1
ATOM 690 C CA . ASP A 1 89 ? -12.553 -3.807 -6.942 1.00 96.19 89 ASP A CA 1
ATOM 691 C C . ASP A 1 89 ? -12.474 -3.983 -5.415 1.00 96.19 89 ASP A C 1
ATOM 693 O O . ASP A 1 89 ? -13.423 -3.684 -4.691 1.00 96.19 89 ASP A O 1
ATOM 697 N N . LEU A 1 90 ? -11.334 -4.464 -4.913 1.00 96.19 90 LEU A N 1
ATOM 698 C CA . LEU A 1 90 ? -11.073 -4.679 -3.489 1.00 96.19 90 LEU A CA 1
ATOM 699 C C . LEU A 1 90 ? -10.329 -3.499 -2.840 1.00 96.19 90 LEU A C 1
ATOM 701 O O . LEU A 1 90 ? -9.967 -3.574 -1.664 1.00 96.19 90 LEU A O 1
ATOM 705 N N . ILE A 1 91 ? -10.088 -2.421 -3.592 1.00 97.44 91 ILE A N 1
ATOM 706 C CA . ILE A 1 91 ? -9.427 -1.203 -3.121 1.00 97.44 91 ILE A CA 1
ATOM 707 C C . ILE A 1 91 ? -10.458 -0.082 -3.038 1.00 97.44 91 ILE A C 1
ATOM 709 O O . ILE A 1 91 ? -11.068 0.293 -4.037 1.00 97.44 91 ILE A O 1
ATOM 713 N N . THR A 1 92 ? -10.608 0.518 -1.860 1.00 97.81 92 THR A N 1
ATOM 714 C CA . THR A 1 92 ? -11.457 1.702 -1.693 1.00 97.81 92 THR A CA 1
ATOM 715 C C . THR A 1 92 ? -10.639 2.985 -1.803 1.00 97.81 92 THR A C 1
ATOM 717 O 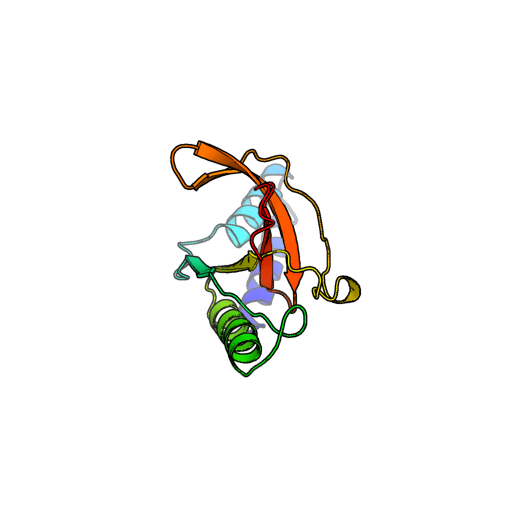O . THR A 1 92 ? -9.455 3.017 -1.455 1.00 97.81 92 THR A O 1
ATOM 720 N N . ASP A 1 93 ? -11.274 4.056 -2.282 1.00 95.81 93 ASP A N 1
ATOM 721 C CA . ASP A 1 93 ? -10.694 5.406 -2.372 1.00 95.81 93 ASP A CA 1
ATOM 722 C C . ASP A 1 93 ? -9.369 5.484 -3.150 1.00 95.81 93 ASP A C 1
ATOM 724 O O . ASP A 1 93 ? -8.503 6.310 -2.844 1.00 95.81 93 ASP A O 1
ATOM 728 N N . LEU A 1 94 ? -9.206 4.625 -4.163 1.00 97.31 94 LEU A N 1
ATOM 729 C CA . LEU A 1 94 ? -8.010 4.606 -4.995 1.00 97.31 94 LEU A CA 1
ATOM 730 C C . LEU A 1 94 ? -7.874 5.916 -5.779 1.00 97.31 94 LEU A C 1
ATOM 732 O O . LEU A 1 94 ? -8.740 6.281 -6.574 1.00 97.31 94 LEU A O 1
ATOM 736 N N . LYS A 1 95 ? -6.748 6.603 -5.601 1.00 97.19 95 LYS A N 1
ATOM 737 C CA . LYS A 1 95 ? -6.432 7.836 -6.326 1.00 97.19 95 LYS A CA 1
ATOM 738 C C . LYS A 1 95 ? -4.938 7.995 -6.542 1.00 97.19 95 LYS A C 1
ATOM 740 O O . LYS A 1 95 ? -4.127 7.549 -5.733 1.00 97.19 95 LYS A O 1
ATOM 745 N N . ALA A 1 96 ? -4.579 8.664 -7.629 1.00 96.88 96 ALA A N 1
ATOM 746 C CA . ALA A 1 96 ? -3.208 9.088 -7.857 1.00 96.88 96 ALA A CA 1
ATOM 747 C C . ALA A 1 96 ? -2.875 10.276 -6.948 1.00 96.88 96 ALA A C 1
ATOM 749 O O . ALA A 1 96 ? -3.692 11.183 -6.776 1.00 96.88 96 ALA A O 1
ATOM 750 N N . LEU A 1 97 ? -1.674 10.270 -6.381 1.00 95.88 97 LEU A N 1
ATOM 751 C CA . LEU A 1 97 ? -1.118 11.419 -5.685 1.00 95.88 97 LEU A CA 1
ATOM 752 C C . LEU A 1 97 ? -0.388 12.314 -6.685 1.00 95.88 97 LEU A C 1
ATOM 754 O O . LEU A 1 97 ? 0.358 11.829 -7.535 1.00 95.88 97 LEU A O 1
ATOM 758 N N . ASP A 1 98 ? -0.585 13.623 -6.551 1.00 94.00 98 ASP A N 1
ATOM 759 C CA . ASP A 1 98 ? 0.144 14.632 -7.318 1.00 94.00 98 ASP A CA 1
ATOM 760 C C . ASP A 1 98 ? 1.502 14.905 -6.657 1.00 94.00 98 ASP A C 1
ATOM 762 O O . ASP A 1 98 ? 1.736 15.935 -6.026 1.00 94.00 98 ASP A O 1
ATOM 766 N N . VAL A 1 99 ? 2.366 13.889 -6.695 1.00 91.94 99 VAL A N 1
ATOM 767 C CA . VAL A 1 99 ? 3.725 13.929 -6.152 1.00 91.94 99 VAL A CA 1
ATOM 768 C C . VAL A 1 99 ? 4.699 13.378 -7.181 1.00 91.94 99 VAL A C 1
ATOM 770 O O . VAL A 1 99 ? 4.444 12.359 -7.824 1.00 91.94 99 VAL A O 1
ATOM 773 N N . VAL A 1 100 ? 5.840 14.046 -7.325 1.00 85.81 100 VAL A N 1
ATOM 774 C CA . VAL A 1 100 ? 6.932 13.565 -8.172 1.00 85.81 100 VAL A CA 1
ATOM 775 C C . VAL A 1 100 ? 7.839 12.692 -7.315 1.00 85.81 100 VAL A C 1
ATOM 777 O O . VAL A 1 100 ? 8.512 13.191 -6.416 1.00 85.81 100 VAL A O 1
ATOM 780 N N . VAL A 1 101 ? 7.844 11.386 -7.587 1.00 94.06 101 VAL A N 1
ATOM 781 C CA . VAL A 1 101 ? 8.764 10.433 -6.956 1.00 94.06 101 VAL A CA 1
ATOM 782 C C . VAL A 1 101 ? 9.679 9.866 -8.024 1.00 94.06 101 VAL A C 1
ATOM 784 O O . VAL A 1 101 ? 9.211 9.358 -9.039 1.00 94.06 101 VAL A O 1
ATOM 787 N N . GLU A 1 102 ? 10.985 9.933 -7.795 1.00 94.69 102 GLU A N 1
ATOM 788 C CA . GLU A 1 102 ? 11.996 9.421 -8.716 1.00 94.69 102 GLU A CA 1
ATOM 789 C C . GLU A 1 102 ? 12.809 8.307 -8.054 1.00 94.69 102 GLU A C 1
ATOM 791 O O . GLU A 1 102 ? 13.099 8.353 -6.859 1.00 94.69 102 GLU A O 1
ATOM 796 N N . SER A 1 103 ? 13.162 7.290 -8.833 1.00 92.38 103 SER A N 1
ATOM 797 C CA . SER A 1 103 ? 14.029 6.186 -8.421 1.00 92.38 103 SER A CA 1
ATOM 798 C C . SER A 1 103 ? 15.251 6.123 -9.324 1.00 92.38 103 SER A C 1
ATOM 800 O O . SER A 1 103 ? 15.131 6.255 -10.542 1.00 92.38 103 SER A O 1
ATOM 802 N N . TYR A 1 104 ? 16.417 5.888 -8.732 1.00 94.00 104 TYR A N 1
ATOM 803 C CA . TYR A 1 104 ? 17.668 5.731 -9.463 1.00 94.00 104 TYR A CA 1
ATOM 804 C C . TYR A 1 104 ? 17.862 4.284 -9.922 1.00 94.00 104 TYR A C 1
ATOM 806 O O . TYR A 1 104 ? 17.752 3.358 -9.117 1.00 94.00 104 TYR A O 1
ATOM 814 N N . PHE A 1 105 ? 18.196 4.097 -11.196 1.00 93.50 105 PHE A N 1
ATOM 815 C CA . PHE A 1 105 ? 18.589 2.810 -11.758 1.00 93.50 105 PHE A CA 1
ATOM 816 C C . PHE A 1 105 ? 19.598 3.032 -12.891 1.00 93.50 105 PHE A C 1
ATOM 818 O O . PHE A 1 105 ? 19.393 3.899 -13.733 1.00 93.50 105 PHE A O 1
ATOM 825 N N . ASP A 1 106 ? 20.700 2.280 -12.894 1.00 94.06 106 ASP A N 1
ATOM 826 C CA . ASP A 1 106 ? 21.700 2.270 -13.977 1.00 94.06 106 ASP A CA 1
ATOM 827 C C . ASP A 1 106 ? 22.142 3.666 -14.485 1.00 94.06 106 ASP A C 1
ATOM 829 O O . ASP A 1 106 ? 22.121 3.976 -15.675 1.00 94.06 106 ASP A O 1
ATOM 833 N N . GLY A 1 107 ? 22.496 4.565 -13.560 1.00 94.50 107 GLY A N 1
ATOM 834 C CA . GLY A 1 107 ? 22.984 5.907 -13.906 1.00 94.50 107 GLY A CA 1
ATOM 835 C C . GLY A 1 107 ? 21.900 6.941 -14.213 1.00 94.50 107 GLY A C 1
ATOM 836 O O . GLY A 1 107 ? 22.237 8.093 -14.480 1.00 94.50 107 GLY A O 1
ATOM 837 N N . GLN A 1 108 ? 20.617 6.575 -14.167 1.00 95.06 108 GLN A N 1
ATOM 838 C CA . GLN A 1 108 ? 19.509 7.450 -14.550 1.00 95.06 108 GLN A CA 1
ATOM 839 C C . GLN A 1 108 ? 18.424 7.519 -13.470 1.00 95.06 108 GLN A C 1
ATOM 841 O O . GLN A 1 108 ? 18.210 6.579 -12.702 1.00 95.06 108 GLN A O 1
ATOM 846 N N . LEU A 1 109 ? 17.734 8.660 -13.409 1.00 95.56 109 LEU A N 1
ATOM 847 C CA . LEU A 1 109 ? 16.546 8.852 -12.580 1.00 95.56 109 LEU A CA 1
ATOM 848 C C . LEU A 1 109 ? 15.293 8.586 -13.409 1.00 95.56 109 LEU A C 1
ATOM 850 O O . LEU A 1 109 ? 15.135 9.114 -14.509 1.00 95.56 109 LEU A O 1
ATOM 854 N N . PHE A 1 110 ? 14.382 7.802 -12.844 1.00 94.81 110 PHE A N 1
ATOM 855 C CA . PHE A 1 110 ? 13.112 7.453 -13.465 1.00 94.81 110 PHE A CA 1
ATOM 856 C C . PHE A 1 110 ? 11.961 7.894 -12.584 1.00 94.81 110 PHE A C 1
ATOM 858 O O . PHE A 1 110 ? 11.952 7.630 -11.384 1.00 94.81 110 PHE A O 1
ATOM 865 N N . ARG A 1 111 ? 10.971 8.544 -13.194 1.00 94.31 111 ARG A N 1
ATOM 866 C CA . ARG A 1 111 ? 9.748 8.951 -12.504 1.00 94.31 111 ARG A CA 1
ATOM 867 C C . ARG A 1 111 ? 8.871 7.743 -12.201 1.00 94.31 111 ARG A C 1
ATOM 869 O O . ARG A 1 111 ? 8.772 6.815 -12.997 1.00 94.31 111 ARG A O 1
ATOM 876 N N . ASN A 1 112 ? 8.186 7.817 -11.075 1.00 94.88 112 ASN A N 1
ATOM 877 C CA . ASN A 1 112 ? 7.192 6.862 -10.628 1.00 94.88 112 ASN A CA 1
ATOM 878 C C . ASN A 1 112 ? 5.925 7.624 -10.260 1.00 94.88 112 ASN A C 1
ATOM 880 O O . ASN A 1 112 ? 5.982 8.744 -9.744 1.00 94.88 112 ASN A O 1
ATOM 884 N N . LYS A 1 113 ? 4.779 7.003 -10.508 1.00 95.38 113 LYS A N 1
ATOM 885 C CA . LYS A 1 113 ? 3.486 7.518 -10.084 1.00 95.38 113 LYS A CA 1
ATOM 886 C C . LYS A 1 113 ? 3.058 6.794 -8.818 1.00 95.38 113 LYS A C 1
ATOM 888 O O . LYS A 1 113 ? 3.082 5.567 -8.754 1.00 95.38 113 LYS A O 1
ATOM 893 N N . ILE A 1 114 ? 2.675 7.565 -7.806 1.00 97.38 114 ILE A N 1
ATOM 894 C CA . ILE A 1 114 ? 2.195 7.014 -6.543 1.00 97.38 114 ILE A CA 1
ATOM 895 C C . ILE A 1 114 ? 0.677 7.029 -6.546 1.00 97.38 114 ILE A C 1
ATOM 897 O O . ILE A 1 114 ? 0.048 8.054 -6.807 1.00 97.38 114 ILE A O 1
ATOM 901 N N . TRP A 1 115 ? 0.095 5.888 -6.219 1.00 97.50 115 TRP A N 1
ATOM 902 C CA . TRP A 1 115 ? -1.326 5.761 -5.948 1.00 97.50 115 TRP A CA 1
ATOM 903 C C . TRP A 1 115 ? -1.528 5.481 -4.472 1.00 97.50 115 TRP A C 1
ATOM 905 O O . TRP A 1 115 ? -0.684 4.852 -3.843 1.00 97.50 115 TRP A O 1
ATOM 915 N N . VAL A 1 116 ? -2.649 5.921 -3.923 1.00 98.00 116 VAL A N 1
ATOM 916 C CA . VAL A 1 116 ? -3.061 5.588 -2.563 1.00 98.00 116 VAL A CA 1
ATOM 917 C C . VAL A 1 116 ? -4.461 5.006 -2.600 1.00 98.00 116 VAL A C 1
ATOM 919 O O . VAL A 1 116 ? -5.307 5.491 -3.347 1.00 98.00 116 VAL A O 1
ATOM 922 N N . GLY A 1 117 ? -4.698 3.979 -1.798 1.00 97.75 117 GLY A N 1
ATOM 923 C CA . GLY A 1 117 ? -6.011 3.392 -1.572 1.00 97.75 117 GLY A CA 1
ATOM 924 C C . GLY A 1 117 ? -6.078 2.746 -0.195 1.00 97.75 117 GLY A C 1
ATOM 925 O O . GLY A 1 117 ? -5.096 2.730 0.548 1.00 97.75 117 GLY A O 1
ATOM 926 N N . THR A 1 118 ? -7.242 2.214 0.156 1.00 97.88 118 THR A N 1
ATOM 927 C CA . THR A 1 118 ? -7.450 1.497 1.416 1.00 97.88 118 THR A CA 1
ATOM 928 C C . THR A 1 118 ? -7.842 0.054 1.130 1.00 97.88 118 THR A C 1
ATOM 930 O O . THR A 1 118 ? -8.714 -0.208 0.306 1.00 97.88 118 THR A O 1
ATOM 933 N N . ILE A 1 119 ? -7.199 -0.887 1.823 1.00 97.50 119 ILE A N 1
ATOM 934 C CA . ILE A 1 119 ? -7.474 -2.325 1.721 1.00 97.50 119 ILE A CA 1
ATOM 935 C C . ILE A 1 119 ? -7.633 -2.869 3.129 1.00 97.50 119 ILE A C 1
ATOM 937 O O . ILE A 1 119 ? -6.751 -2.690 3.966 1.00 97.50 119 ILE A O 1
ATOM 941 N N . GLU A 1 120 ? -8.755 -3.533 3.414 1.00 95.88 120 GLU A N 1
ATOM 942 C CA . GLU A 1 120 ? -9.014 -4.132 4.733 1.00 95.88 120 GLU A CA 1
ATOM 943 C C . GLU A 1 120 ? -8.867 -3.139 5.916 1.00 95.88 120 GLU A C 1
ATOM 945 O O . GLU A 1 120 ? -8.560 -3.534 7.045 1.00 95.88 120 GLU A O 1
ATOM 950 N N . GLY A 1 121 ? -9.091 -1.841 5.660 1.00 94.19 121 GLY A N 1
ATOM 951 C CA . GLY A 1 121 ? -8.935 -0.746 6.628 1.00 94.19 121 GLY A CA 1
ATOM 952 C C . GLY A 1 121 ? -7.499 -0.231 6.814 1.00 94.19 121 GLY A C 1
ATOM 953 O O . GLY A 1 121 ? -7.265 0.613 7.685 1.00 94.19 121 GLY A O 1
ATOM 954 N N . LEU A 1 122 ? -6.546 -0.723 6.018 1.00 97.00 122 LEU A N 1
ATOM 955 C CA . LEU A 1 122 ? -5.149 -0.297 6.012 1.00 97.00 122 LEU A CA 1
ATOM 956 C C . LEU A 1 122 ? -4.874 0.636 4.822 1.00 97.00 122 LEU A C 1
ATOM 958 O O . LEU A 1 122 ? -5.287 0.313 3.707 1.00 97.00 122 LEU A O 1
ATOM 962 N N . PRO A 1 123 ? -4.178 1.768 5.028 1.00 97.56 123 PRO A N 1
ATOM 963 C CA . PRO A 1 123 ? -3.724 2.622 3.938 1.00 97.56 123 PRO A CA 1
ATOM 964 C C . PRO A 1 123 ? -2.580 1.950 3.172 1.00 97.56 123 PRO A C 1
ATOM 966 O O . PRO A 1 123 ? -1.604 1.474 3.762 1.00 97.56 123 PRO A O 1
ATOM 969 N N . VAL A 1 124 ? -2.708 1.925 1.848 1.00 98.25 124 VAL A N 1
ATOM 970 C CA . VAL A 1 124 ? -1.770 1.265 0.940 1.00 98.25 124 VAL A CA 1
ATOM 971 C C . VAL A 1 124 ? -1.363 2.222 -0.167 1.00 98.25 124 VAL A C 1
ATOM 973 O O . VAL A 1 124 ? -2.209 2.817 -0.834 1.00 98.25 124 VAL A O 1
ATOM 976 N N . TYR A 1 125 ? -0.057 2.344 -0.368 1.00 98.06 125 TYR A N 1
ATOM 977 C CA . TYR A 1 125 ? 0.557 3.101 -1.442 1.00 98.06 125 TYR A CA 1
ATOM 978 C C . TYR A 1 125 ? 1.052 2.143 -2.514 1.00 98.06 125 TYR A C 1
ATOM 980 O O . TYR A 1 125 ? 1.772 1.191 -2.215 1.00 98.06 125 TYR A O 1
ATOM 988 N N . PHE A 1 126 ? 0.699 2.420 -3.763 1.00 97.50 126 PHE A N 1
ATOM 989 C CA . PHE A 1 126 ? 1.168 1.654 -4.904 1.00 97.50 126 PHE A CA 1
ATOM 990 C C . PHE A 1 126 ? 2.172 2.457 -5.715 1.00 97.50 126 PHE A C 1
ATOM 992 O O . PHE A 1 126 ? 1.900 3.598 -6.095 1.00 97.50 126 PHE A O 1
ATOM 999 N N . ILE A 1 127 ? 3.315 1.841 -6.002 1.00 96.50 127 ILE A N 1
ATOM 1000 C CA . ILE A 1 127 ? 4.343 2.394 -6.879 1.00 96.50 127 ILE A CA 1
ATOM 1001 C C . ILE A 1 127 ? 4.084 1.878 -8.292 1.00 96.50 127 ILE A C 1
ATOM 1003 O O . ILE A 1 127 ? 4.223 0.686 -8.556 1.00 96.50 127 ILE A O 1
ATOM 1007 N N . GLU A 1 128 ? 3.716 2.779 -9.196 1.00 95.19 128 GLU A N 1
ATOM 1008 C CA . GLU A 1 128 ? 3.663 2.525 -10.636 1.00 95.19 128 GLU A CA 1
ATOM 1009 C C . GLU A 1 128 ? 4.947 3.063 -11.276 1.00 95.19 128 GLU A C 1
ATOM 1011 O O . GLU A 1 128 ? 5.131 4.286 -11.332 1.00 95.19 128 GLU A O 1
ATOM 1016 N N . PRO A 1 129 ? 5.869 2.196 -11.720 1.00 93.19 129 PRO A N 1
ATOM 1017 C CA . PRO A 1 129 ? 7.111 2.660 -12.307 1.00 93.19 129 PRO A CA 1
ATOM 1018 C C . PRO A 1 129 ? 6.934 3.056 -13.766 1.00 93.19 129 PRO A C 1
ATOM 1020 O O . PRO A 1 129 ? 6.266 2.373 -14.538 1.00 93.19 129 PRO A O 1
ATOM 1023 N N . HIS A 1 130 ? 7.611 4.128 -14.175 1.00 92.56 130 HIS A N 1
ATOM 1024 C CA . HIS A 1 130 ? 7.694 4.517 -15.588 1.00 92.56 130 HIS A CA 1
ATOM 1025 C C . HIS A 1 130 ? 9.038 4.141 -16.224 1.00 92.56 130 HIS A C 1
ATOM 1027 O O . HIS A 1 130 ? 9.395 4.655 -17.285 1.00 92.56 130 HIS A O 1
ATOM 1033 N N . HIS A 1 131 ? 9.805 3.252 -15.587 1.00 92.56 131 HIS A N 1
ATOM 1034 C CA . HIS A 1 131 ? 11.020 2.716 -16.186 1.00 92.56 131 HIS A CA 1
ATOM 1035 C C . HIS A 1 131 ? 10.679 1.931 -17.475 1.00 92.56 131 HIS A C 1
ATOM 1037 O O . HIS A 1 131 ? 9.750 1.120 -17.447 1.00 92.56 131 HIS A O 1
ATOM 1043 N N . PRO A 1 132 ? 11.434 2.079 -18.585 1.00 90.44 132 PRO A N 1
ATOM 1044 C CA . PRO A 1 132 ? 11.130 1.416 -19.863 1.00 90.44 132 PRO A CA 1
ATOM 1045 C C . PRO A 1 132 ? 11.038 -0.113 -19.789 1.00 90.44 132 PRO A C 1
ATOM 1047 O O . PRO A 1 132 ? 10.264 -0.728 -20.516 1.00 90.44 132 PRO A O 1
ATOM 1050 N N . ALA A 1 133 ? 11.810 -0.722 -18.887 1.00 89.62 133 ALA A N 1
ATOM 1051 C CA . ALA A 1 133 ? 11.795 -2.164 -18.639 1.00 89.62 133 ALA A CA 1
ATOM 1052 C C . ALA A 1 133 ? 10.531 -2.675 -17.923 1.00 89.62 133 ALA A C 1
ATOM 1054 O O . ALA A 1 133 ? 10.421 -3.882 -17.748 1.00 89.62 133 ALA A O 1
ATOM 1055 N N . LYS A 1 134 ? 9.609 -1.786 -17.511 1.00 82.56 134 LYS A N 1
ATOM 1056 C CA . LYS A 1 134 ? 8.388 -2.126 -16.761 1.00 82.56 134 LYS A CA 1
ATOM 1057 C C . LYS A 1 134 ? 8.701 -3.015 -15.556 1.00 82.56 134 LYS A C 1
ATOM 1059 O O . LYS A 1 134 ? 8.322 -4.178 -15.513 1.00 82.56 134 LYS A O 1
ATOM 1064 N N . PHE A 1 135 ? 9.486 -2.484 -14.618 1.00 78.38 135 PHE A N 1
ATOM 1065 C CA . PHE A 1 135 ? 9.733 -3.202 -13.370 1.00 78.38 135 PHE A CA 1
ATOM 1066 C C . PHE A 1 135 ? 8.393 -3.486 -12.674 1.00 78.38 135 PHE A C 1
ATOM 1068 O O . PHE A 1 135 ? 7.561 -2.586 -12.616 1.00 78.38 135 PHE A O 1
ATOM 1075 N N . PHE A 1 136 ? 8.250 -4.703 -12.136 1.00 74.88 136 PHE A N 1
ATOM 1076 C CA . PHE A 1 136 ? 7.034 -5.285 -11.537 1.00 74.88 136 PHE A CA 1
ATOM 1077 C C . PHE A 1 136 ? 5.995 -5.822 -12.526 1.00 74.88 136 PHE A C 1
ATOM 1079 O O . PHE A 1 136 ? 5.558 -5.077 -13.425 1.00 74.88 136 PHE A O 1
#

Secondary structure (DSSP, 8-state):
--HHHHHHHHHHHHHTTTS-HHHHHHHHHHHHH-S---PPEEEEE-S-BTTTB-SSTHHHHHHHHHHHHHHTT-EEEEEEE--TT--GGG-EEEEE----EEEEETTEEEEEEEEEEEETTEEEEEEEE--TT---